Protein AF-A0A8S9DW68-F1 (afdb_monomer_lite)

Sequence (126 aa):
MKRKIRNVYLKKLSIKFCAIAAAGALFATEASAQCSRETLTALTDAYVNAQKTGDAAMVPLADGASYAENDVAMGIADGVLKGALTVDFTRSFHDTTQCATFTEVVAATDPHPYVIHTRMEASADG

Structure (mmCIF, N/CA/C/O backbone):
data_AF-A0A8S9DW68-F1
#
_entry.id   AF-A0A8S9DW68-F1
#
loop_
_atom_site.group_PDB
_atom_site.id
_atom_site.type_symbol
_atom_site.label_atom_id
_atom_site.label_alt_id
_atom_site.label_comp_id
_atom_site.label_asym_id
_atom_site.label_entity_id
_atom_site.label_seq_id
_atom_site.pdbx_PDB_ins_code
_atom_site.Cartn_x
_atom_site.Cartn_y
_atom_site.Cartn_z
_atom_site.occupancy
_atom_site.B_iso_or_equiv
_atom_site.auth_seq_id
_atom_site.auth_comp_id
_atom_site.auth_asym_id
_atom_site.auth_atom_id
_atom_site.pdbx_PDB_model_num
ATOM 1 N N . MET A 1 1 ? -69.141 -38.141 51.398 1.00 44.19 1 MET A N 1
ATOM 2 C CA . MET A 1 1 ? -67.873 -37.729 50.753 1.00 44.19 1 MET A CA 1
ATOM 3 C C . MET A 1 1 ? -67.830 -36.196 50.674 1.00 44.19 1 MET A C 1
ATOM 5 O O . MET A 1 1 ? -68.427 -35.626 49.775 1.00 44.19 1 MET A O 1
ATOM 9 N N . LYS A 1 2 ? -67.242 -35.505 51.667 1.00 38.75 2 LYS A N 1
ATOM 10 C CA . LYS A 1 2 ? -67.188 -34.026 51.729 1.00 38.75 2 LYS A CA 1
ATOM 11 C C . LYS A 1 2 ? -65.849 -33.537 51.158 1.00 38.75 2 LYS A C 1
ATOM 13 O O . LYS A 1 2 ? -64.808 -33.833 51.738 1.00 38.75 2 LYS A O 1
ATOM 18 N N . ARG A 1 3 ? -65.853 -32.810 50.032 1.00 42.94 3 ARG A N 1
ATOM 19 C CA . ARG A 1 3 ? -64.647 -32.160 49.482 1.00 42.94 3 ARG A CA 1
ATOM 20 C C . ARG A 1 3 ? -64.488 -30.766 50.097 1.00 42.94 3 ARG A C 1
ATOM 22 O O . ARG A 1 3 ? -65.362 -29.918 49.975 1.00 42.94 3 ARG A O 1
ATOM 29 N N . LYS A 1 4 ? -63.372 -30.579 50.803 1.00 44.34 4 LYS A N 1
ATOM 30 C CA . LYS A 1 4 ? -62.977 -29.377 51.547 1.00 44.34 4 LYS A CA 1
ATOM 31 C C . LYS A 1 4 ? -62.399 -28.347 50.567 1.00 44.34 4 LYS A C 1
ATOM 33 O O . LYS A 1 4 ? -61.362 -28.600 49.958 1.00 44.34 4 LYS A O 1
ATOM 38 N N . ILE A 1 5 ? -63.076 -27.212 50.405 1.00 56.25 5 ILE A N 1
ATOM 39 C CA . ILE A 1 5 ? -62.597 -26.068 49.617 1.00 56.25 5 ILE A CA 1
ATOM 40 C C . ILE A 1 5 ? -61.432 -25.437 50.392 1.00 56.25 5 ILE A C 1
ATOM 42 O O . ILE A 1 5 ? -61.587 -25.064 51.555 1.00 56.25 5 ILE A O 1
ATOM 46 N N . ARG A 1 6 ? -60.240 -25.387 49.786 1.00 48.47 6 ARG A N 1
ATOM 47 C CA . ARG A 1 6 ? -59.051 -24.765 50.385 1.00 48.47 6 ARG A CA 1
ATOM 48 C C . ARG A 1 6 ? -59.027 -23.284 50.023 1.00 48.47 6 ARG A C 1
ATOM 50 O O . ARG A 1 6 ? -58.867 -22.930 48.863 1.00 48.47 6 ARG A O 1
ATOM 57 N N . ASN A 1 7 ? -59.191 -22.455 51.046 1.00 45.19 7 ASN A N 1
ATOM 58 C CA . ASN A 1 7 ? -59.053 -21.007 51.003 1.00 45.19 7 ASN A CA 1
ATOM 59 C C . ASN A 1 7 ? -57.553 -20.667 50.929 1.00 45.19 7 ASN A C 1
ATOM 61 O O . ASN A 1 7 ? -56.816 -20.982 51.866 1.00 45.19 7 ASN A O 1
ATOM 65 N N . VAL A 1 8 ? -57.082 -20.089 49.822 1.00 53.38 8 VAL A N 1
ATOM 66 C CA . VAL A 1 8 ? -55.692 -19.622 49.701 1.00 53.38 8 VAL A CA 1
ATOM 67 C C . VAL A 1 8 ? -55.674 -18.127 49.992 1.00 53.38 8 VAL A C 1
ATOM 69 O O . VAL A 1 8 ? -56.196 -17.310 49.243 1.00 53.38 8 VAL A O 1
ATOM 72 N N . TYR A 1 9 ? -55.103 -17.807 51.147 1.00 54.22 9 TYR A N 1
ATOM 73 C CA . TYR A 1 9 ? -54.936 -16.472 51.702 1.00 54.22 9 TYR A CA 1
ATOM 74 C C . TYR A 1 9 ? -54.072 -15.598 50.774 1.00 54.22 9 TYR A C 1
ATOM 76 O O . TYR A 1 9 ? -52.934 -15.966 50.470 1.00 54.22 9 TYR A O 1
ATOM 84 N N . LEU A 1 10 ? -54.574 -14.425 50.366 1.00 49.88 10 LEU A N 1
ATOM 85 C CA . LEU A 1 10 ? -53.758 -13.385 49.731 1.00 49.88 10 LEU A CA 1
ATOM 86 C C . LEU A 1 10 ? -52.698 -12.905 50.735 1.00 49.88 10 LEU A C 1
ATOM 88 O O . LEU A 1 10 ? -53.001 -12.188 51.691 1.00 49.88 10 LEU A O 1
ATOM 92 N N . LYS A 1 11 ? -51.436 -13.279 50.515 1.00 45.38 11 LYS A N 1
ATOM 93 C CA . LYS A 1 11 ? -50.301 -12.639 51.187 1.00 45.38 11 LYS A CA 1
ATOM 94 C C . LYS A 1 11 ? -50.105 -11.251 50.577 1.00 45.38 11 LYS A C 1
ATOM 96 O O . LYS A 1 11 ? -49.731 -11.134 49.415 1.00 45.38 11 LYS A O 1
ATOM 101 N N . LYS A 1 12 ? -50.346 -10.202 51.369 1.00 49.69 12 LYS A N 1
ATOM 102 C CA . LYS A 1 12 ? -49.930 -8.830 51.046 1.00 49.69 12 LYS A CA 1
ATOM 103 C C . LYS A 1 12 ? -48.404 -8.807 50.925 1.00 49.69 12 LYS A C 1
ATOM 105 O O . LYS A 1 12 ? -47.706 -8.980 51.921 1.00 49.69 12 LYS A O 1
ATOM 110 N N . LEU A 1 13 ? -47.899 -8.635 49.707 1.00 48.34 13 LEU A N 1
ATOM 111 C CA . LEU A 1 13 ? -46.475 -8.489 49.435 1.00 48.34 13 LEU A CA 1
ATOM 112 C C . LEU A 1 13 ? -46.129 -6.996 49.500 1.00 48.34 13 LEU A C 1
ATOM 114 O O . LEU A 1 13 ? -46.444 -6.241 48.584 1.00 48.34 13 LEU A O 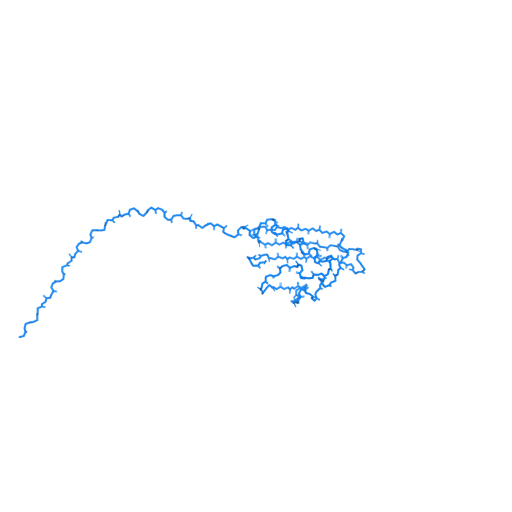1
ATOM 118 N N . SER A 1 14 ? -45.527 -6.552 50.604 1.00 48.22 14 SER A N 1
ATOM 119 C CA . SER A 1 14 ? -44.970 -5.199 50.697 1.00 48.22 14 SER A CA 1
ATOM 120 C C . SER A 1 14 ? -43.704 -5.120 49.847 1.00 48.22 14 SER A C 1
ATOM 122 O O . SER A 1 14 ? -42.652 -5.619 50.245 1.00 48.22 14 SER A O 1
ATOM 124 N N . ILE A 1 15 ? -43.809 -4.494 48.675 1.00 52.44 15 ILE A N 1
ATOM 125 C CA . ILE A 1 15 ? -42.671 -4.180 47.809 1.00 52.44 15 ILE A CA 1
ATOM 126 C C . ILE A 1 15 ? -41.924 -3.001 48.440 1.00 52.44 15 ILE A C 1
ATOM 128 O O . ILE A 1 15 ? -42.385 -1.862 48.400 1.00 52.44 15 ILE A O 1
ATOM 132 N N . LYS A 1 16 ? -40.772 -3.277 49.057 1.00 52.31 16 LYS A N 1
ATOM 133 C CA . LYS A 1 16 ? -39.805 -2.234 49.404 1.00 52.31 16 LYS A CA 1
ATOM 134 C C . LYS A 1 16 ? -39.096 -1.810 48.120 1.00 52.31 16 LYS A C 1
ATOM 136 O O . LYS A 1 16 ? -38.372 -2.607 47.532 1.00 52.31 16 LYS A O 1
ATOM 141 N N . PHE A 1 17 ? -39.300 -0.562 47.706 1.00 48.00 17 PHE A N 1
ATOM 142 C CA . PHE A 1 17 ? -38.452 0.098 46.717 1.00 48.00 17 PHE A CA 1
ATOM 143 C C . PHE A 1 17 ? -37.037 0.221 47.305 1.00 48.00 17 PHE A C 1
ATOM 145 O O . PHE A 1 17 ? -36.740 1.152 48.050 1.00 48.00 17 PHE A O 1
ATOM 152 N N . CYS A 1 18 ? -36.173 -0.754 47.015 1.00 42.06 18 CYS A N 1
ATOM 153 C CA . CYS A 1 18 ? -34.734 -0.527 47.062 1.00 42.06 18 CYS A CA 1
ATOM 154 C C . CYS A 1 18 ? -34.399 0.394 45.893 1.00 42.06 18 CYS A C 1
ATOM 156 O O . CYS A 1 18 ? -34.759 0.104 44.753 1.00 42.06 18 CYS A O 1
ATOM 158 N N . ALA A 1 19 ? -33.747 1.514 46.192 1.00 56.84 19 ALA A N 1
ATOM 159 C CA . ALA A 1 19 ? -33.224 2.429 45.195 1.00 56.84 19 ALA A CA 1
ATOM 160 C C . ALA A 1 19 ? -32.335 1.651 44.213 1.00 56.84 19 ALA A C 1
ATOM 162 O O . ALA A 1 19 ? -31.253 1.192 44.577 1.00 56.84 19 ALA A O 1
ATOM 163 N N . ILE A 1 20 ? -32.804 1.482 42.975 1.00 57.50 20 ILE A N 1
ATOM 164 C CA . ILE A 1 20 ? -31.963 1.036 41.868 1.00 57.50 20 ILE A CA 1
ATOM 165 C C . ILE A 1 20 ? -31.100 2.246 41.523 1.00 57.50 20 ILE A C 1
ATOM 167 O O . ILE A 1 20 ? -31.520 3.149 40.802 1.00 57.50 20 ILE A O 1
ATOM 171 N N . ALA A 1 21 ? -29.928 2.310 42.152 1.00 55.41 21 ALA A N 1
ATOM 172 C CA . ALA A 1 21 ? -28.886 3.247 41.786 1.00 55.41 21 ALA A CA 1
ATOM 173 C C . ALA A 1 21 ? -28.509 3.018 40.314 1.00 55.41 21 ALA A C 1
ATOM 175 O O . ALA A 1 21 ? -28.371 1.881 39.868 1.00 55.41 21 ALA A O 1
ATOM 176 N N . ALA A 1 22 ? -28.405 4.126 39.585 1.00 57.47 22 ALA A N 1
ATOM 177 C CA . ALA A 1 22 ? -28.063 4.263 38.175 1.00 57.47 22 ALA A CA 1
ATOM 178 C C . ALA A 1 22 ? -27.167 3.146 37.598 1.00 57.47 22 ALA A C 1
ATOM 180 O O . ALA A 1 22 ? -25.949 3.174 37.746 1.00 57.47 22 ALA A O 1
ATOM 181 N N . ALA A 1 23 ? -27.761 2.225 36.836 1.00 57.53 23 ALA A N 1
ATOM 182 C CA . ALA A 1 23 ? -27.050 1.441 35.827 1.00 57.53 23 ALA A CA 1
ATOM 183 C C . ALA A 1 23 ? -27.060 2.237 34.510 1.00 57.53 23 ALA A C 1
ATOM 185 O O . ALA A 1 23 ? -27.751 1.895 33.554 1.00 57.53 23 ALA A O 1
ATOM 186 N N . GLY A 1 24 ? -26.391 3.389 34.516 1.00 57.94 24 GLY A N 1
ATOM 187 C CA . GLY A 1 24 ? -26.307 4.294 33.376 1.00 57.94 24 GLY A CA 1
ATOM 188 C C . GLY A 1 24 ? -24.925 4.238 32.737 1.00 57.94 24 GLY A C 1
ATOM 189 O O . GLY A 1 24 ? -23.984 4.780 33.298 1.00 57.94 24 GLY A O 1
ATOM 190 N N . ALA A 1 25 ? -24.858 3.613 31.561 1.00 61.69 25 ALA A N 1
ATOM 191 C CA . ALA A 1 25 ? -23.837 3.773 30.522 1.00 61.69 25 ALA A CA 1
ATOM 192 C C . ALA A 1 25 ? -22.366 3.487 30.898 1.00 61.69 25 ALA A C 1
ATOM 194 O O . ALA A 1 25 ? -21.556 4.393 31.062 1.00 61.69 25 ALA A O 1
ATOM 195 N N . LEU A 1 26 ? -21.989 2.205 30.865 1.00 56.75 26 LEU A N 1
ATOM 196 C CA . LEU A 1 26 ? -20.624 1.785 30.529 1.00 56.75 26 LEU A CA 1
ATOM 197 C C . LEU A 1 26 ? -20.657 1.054 29.181 1.00 56.75 26 LEU A C 1
ATOM 199 O O . LEU A 1 26 ? -20.492 -0.157 29.116 1.00 56.75 26 LEU A O 1
ATOM 203 N N . PHE A 1 27 ? -20.907 1.789 28.099 1.00 57.62 27 PHE A N 1
ATOM 204 C CA . PHE A 1 27 ? -20.448 1.358 26.779 1.00 57.62 27 PHE A CA 1
ATOM 205 C C . PHE A 1 27 ? -19.114 2.062 26.550 1.00 57.62 27 PHE A C 1
ATOM 207 O O . PHE A 1 27 ? -19.063 3.150 25.980 1.00 57.62 27 PHE A O 1
ATOM 214 N N . ALA A 1 28 ? -18.042 1.495 27.107 1.00 58.97 28 ALA A N 1
ATOM 215 C CA . ALA A 1 28 ? -16.699 1.919 26.748 1.00 58.97 28 ALA A CA 1
ATOM 216 C C . ALA A 1 28 ? -16.482 1.567 25.270 1.00 58.97 28 ALA A C 1
ATOM 218 O O . ALA A 1 28 ? -16.751 0.453 24.829 1.00 58.97 28 ALA A O 1
ATOM 219 N N . THR A 1 29 ? -16.073 2.560 24.492 1.00 55.81 29 THR A N 1
ATOM 220 C CA . THR A 1 29 ? -15.819 2.472 23.057 1.00 55.81 29 THR A CA 1
ATOM 221 C C . THR A 1 29 ? -14.558 1.642 22.803 1.00 55.81 29 THR A C 1
ATOM 223 O O . THR A 1 29 ? -13.466 2.197 22.748 1.00 55.81 29 THR A O 1
ATOM 226 N N . GLU A 1 30 ? -14.681 0.323 22.658 1.00 54.09 30 GLU A N 1
ATOM 227 C CA . GLU A 1 30 ? -13.548 -0.553 22.297 1.00 54.09 30 GLU A CA 1
ATOM 228 C C . GLU A 1 30 ? -13.192 -0.494 20.799 1.00 54.09 30 GLU A C 1
ATOM 230 O O . GLU A 1 30 ? -12.154 -0.997 20.390 1.00 54.09 30 GLU A O 1
ATOM 235 N N . ALA A 1 31 ? -13.992 0.189 19.975 1.00 55.12 31 ALA A N 1
ATOM 236 C CA . ALA A 1 31 ? -13.744 0.320 18.536 1.00 55.12 31 ALA A CA 1
ATOM 237 C C . ALA A 1 31 ? -12.593 1.284 18.162 1.00 55.12 31 ALA A C 1
ATOM 239 O O . ALA A 1 31 ? -12.277 1.421 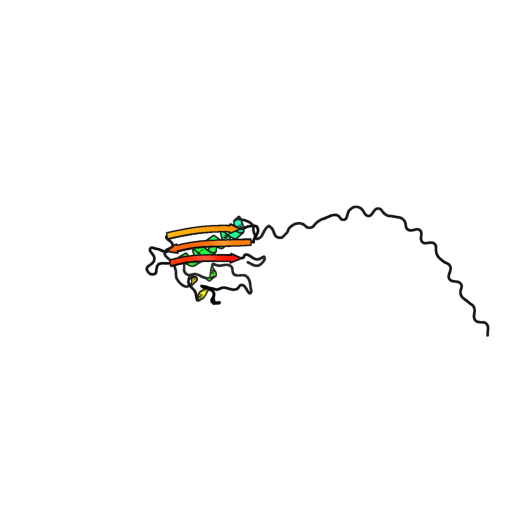16.985 1.00 55.12 31 ALA A O 1
ATOM 240 N N . SER A 1 32 ? -11.984 1.998 19.119 1.00 57.97 32 SER A N 1
ATOM 241 C CA . SER A 1 32 ? -11.060 3.106 18.814 1.00 57.97 32 SER A CA 1
ATOM 242 C C . SER A 1 32 ? -9.572 2.742 18.789 1.00 57.97 32 SER A C 1
ATOM 244 O O . SER A 1 32 ? -8.793 3.496 18.208 1.00 57.97 32 SER A O 1
ATOM 246 N N . ALA A 1 33 ? -9.149 1.628 19.396 1.00 61.34 33 ALA A N 1
ATOM 247 C CA . ALA A 1 33 ? -7.723 1.300 19.494 1.00 61.34 33 ALA A CA 1
ATOM 248 C C . ALA A 1 33 ? -7.141 0.786 18.163 1.00 61.34 33 ALA A C 1
ATOM 250 O O . ALA A 1 33 ? -6.021 1.141 17.800 1.00 61.34 33 ALA A O 1
ATOM 251 N N . GLN A 1 34 ? -7.911 -0.000 17.408 1.00 66.81 34 GLN A N 1
ATOM 252 C CA . GLN A 1 34 ? -7.474 -0.602 16.145 1.00 66.81 34 GLN A CA 1
ATOM 253 C C . GLN A 1 34 ? -7.438 0.393 14.984 1.00 66.81 34 GLN A C 1
ATOM 255 O O . GLN A 1 34 ? -6.585 0.289 14.113 1.00 66.81 34 GLN A O 1
ATOM 260 N N . CYS A 1 35 ? -8.286 1.417 15.009 1.00 84.38 35 CYS A N 1
ATOM 261 C CA . CYS A 1 35 ? -8.313 2.458 13.981 1.00 84.38 35 CYS A CA 1
ATOM 262 C C . CYS A 1 35 ? -7.499 3.691 14.388 1.00 84.38 35 CYS A C 1
ATOM 264 O O . CYS A 1 35 ? -7.731 4.783 13.862 1.00 84.38 35 CYS A O 1
ATOM 266 N N . SER A 1 36 ? -6.581 3.551 15.352 1.00 91.69 36 SER A N 1
ATOM 267 C CA . SER A 1 36 ? -5.676 4.640 15.702 1.00 91.69 36 SER A CA 1
ATOM 268 C C . SER A 1 36 ? -4.863 5.045 14.473 1.00 91.69 36 SER A C 1
ATOM 270 O O . SER A 1 36 ? -4.598 4.246 13.566 1.00 91.69 36 SER A O 1
ATOM 272 N N . ARG A 1 37 ? -4.456 6.314 14.425 1.00 93.75 37 ARG A N 1
ATOM 273 C CA . ARG A 1 37 ? -3.625 6.802 13.322 1.00 93.75 37 ARG A CA 1
ATOM 274 C C . ARG A 1 37 ? -2.328 6.003 13.239 1.00 93.75 37 ARG A C 1
ATOM 276 O O . ARG A 1 37 ? -1.852 5.747 12.139 1.00 93.75 37 ARG A O 1
ATOM 283 N N . GLU A 1 38 ? -1.781 5.614 14.383 1.00 93.94 38 GLU A N 1
ATOM 284 C CA . GLU A 1 38 ? -0.559 4.832 14.515 1.00 93.94 38 GLU A CA 1
ATOM 285 C C . GLU A 1 38 ? -0.711 3.449 13.871 1.00 93.94 38 GLU A C 1
ATOM 287 O O . GLU A 1 38 ? 0.130 3.070 13.058 1.00 93.94 38 GLU A O 1
ATOM 292 N N . THR A 1 39 ? -1.806 2.734 14.154 1.00 91.88 39 THR A N 1
ATOM 293 C CA . THR A 1 39 ? -2.092 1.423 13.550 1.00 91.88 39 THR A CA 1
ATOM 294 C C . THR A 1 39 ? -2.261 1.535 12.036 1.00 91.88 39 THR A C 1
ATOM 296 O O . THR A 1 39 ? -1.615 0.810 11.281 1.00 91.88 39 THR A O 1
ATOM 299 N N . LEU A 1 40 ? -3.060 2.501 11.571 1.00 95.12 40 LEU A N 1
ATOM 300 C CA . LEU A 1 40 ? -3.261 2.735 10.139 1.00 95.12 40 LEU A CA 1
ATOM 301 C C . LEU A 1 40 ? -1.963 3.163 9.431 1.00 95.12 40 LEU A C 1
ATOM 303 O O . LEU A 1 40 ? -1.741 2.803 8.277 1.00 95.12 40 LEU A O 1
ATOM 307 N N . THR A 1 41 ? -1.088 3.906 10.116 1.00 96.62 41 THR A N 1
ATOM 308 C CA . THR A 1 41 ? 0.239 4.272 9.593 1.00 96.62 41 THR A CA 1
ATOM 309 C C . THR A 1 41 ? 1.103 3.031 9.417 1.00 96.62 41 THR A C 1
ATOM 311 O O . THR A 1 41 ? 1.622 2.816 8.322 1.00 96.62 41 THR A O 1
ATOM 314 N N . ALA A 1 42 ? 1.174 2.171 10.438 1.00 95.62 42 ALA A N 1
ATOM 315 C CA . ALA A 1 42 ? 1.929 0.923 10.374 1.00 95.62 42 ALA A CA 1
ATOM 316 C C . ALA A 1 42 ? 1.435 0.005 9.243 1.00 95.62 42 ALA A C 1
ATOM 318 O O . ALA A 1 42 ? 2.251 -0.570 8.524 1.00 95.62 42 ALA A O 1
ATOM 319 N N . LEU A 1 43 ? 0.116 -0.074 9.029 1.00 95.56 43 LEU A N 1
ATOM 320 C CA . LEU A 1 43 ? -0.474 -0.825 7.919 1.00 95.56 43 LEU A CA 1
ATOM 321 C C . LEU A 1 43 ? -0.019 -0.277 6.556 1.00 95.56 43 LEU A C 1
ATOM 323 O O . LEU A 1 43 ? 0.404 -1.039 5.685 1.00 95.56 43 LEU A O 1
ATOM 327 N N . THR A 1 44 ? -0.046 1.048 6.366 1.00 97.75 44 THR A N 1
ATOM 328 C CA . THR A 1 44 ? 0.433 1.651 5.110 1.00 97.75 44 THR A CA 1
ATOM 329 C C . THR A 1 44 ? 1.935 1.504 4.908 1.00 97.75 44 THR A C 1
ATOM 331 O O . THR A 1 44 ? 2.368 1.300 3.776 1.00 97.75 44 THR A O 1
ATOM 334 N N . ASP A 1 45 ? 2.730 1.550 5.977 1.00 98.12 45 ASP A N 1
ATOM 335 C CA . ASP A 1 45 ? 4.176 1.337 5.901 1.00 98.12 45 ASP A CA 1
ATOM 336 C C . ASP A 1 45 ? 4.497 -0.109 5.512 1.00 98.12 45 ASP A C 1
ATOM 338 O O . ASP A 1 45 ? 5.363 -0.346 4.668 1.00 98.12 45 ASP A O 1
ATOM 342 N N . ALA A 1 46 ? 3.765 -1.077 6.072 1.00 97.69 46 ALA A N 1
ATOM 343 C CA . ALA A 1 46 ? 3.870 -2.484 5.705 1.00 97.69 46 ALA A CA 1
ATOM 344 C C . ALA A 1 46 ? 3.547 -2.704 4.218 1.00 97.69 46 ALA A C 1
ATOM 346 O O . ALA A 1 46 ? 4.330 -3.333 3.510 1.00 97.69 46 ALA A O 1
ATOM 347 N N . TYR A 1 47 ? 2.461 -2.104 3.718 1.00 98.06 47 TYR A N 1
ATOM 348 C CA . TYR A 1 47 ? 2.100 -2.151 2.299 1.00 98.06 47 TYR A CA 1
ATOM 349 C C . TYR A 1 47 ? 3.157 -1.515 1.382 1.00 98.06 47 TYR A C 1
ATOM 351 O O . TYR A 1 47 ? 3.552 -2.108 0.378 1.00 98.06 47 TYR A O 1
ATOM 359 N N . VAL A 1 48 ? 3.665 -0.329 1.728 1.00 98.62 48 VAL A N 1
ATOM 360 C CA . VAL A 1 48 ? 4.715 0.336 0.939 1.00 98.62 48 VAL A CA 1
ATOM 361 C C . VAL A 1 48 ? 6.008 -0.482 0.938 1.00 98.62 48 VAL A C 1
ATOM 363 O O . VAL A 1 48 ? 6.681 -0.562 -0.090 1.00 98.62 48 VAL A O 1
ATOM 366 N N . ASN A 1 49 ? 6.367 -1.104 2.062 1.00 98.50 49 ASN A N 1
ATOM 367 C CA . ASN A 1 49 ? 7.527 -1.987 2.123 1.00 98.50 49 ASN A CA 1
ATOM 368 C C . ASN A 1 49 ? 7.318 -3.249 1.284 1.00 98.50 49 ASN A C 1
ATOM 370 O O . ASN A 1 49 ? 8.226 -3.599 0.537 1.00 98.50 49 ASN A O 1
ATOM 374 N N . ALA A 1 50 ? 6.127 -3.851 1.323 1.00 98.31 50 ALA A N 1
ATOM 375 C CA . ALA A 1 50 ? 5.761 -4.980 0.472 1.00 98.31 50 ALA A CA 1
ATOM 376 C C . ALA A 1 50 ? 5.937 -4.647 -1.021 1.00 98.31 50 ALA A C 1
ATOM 378 O O . ALA A 1 50 ? 6.549 -5.418 -1.752 1.00 98.31 50 ALA A O 1
ATOM 379 N N . GLN A 1 51 ? 5.499 -3.459 -1.462 1.00 98.44 51 GLN A N 1
ATOM 380 C CA . GLN A 1 51 ? 5.721 -2.992 -2.838 1.00 98.44 51 GLN A CA 1
ATOM 381 C C . GLN A 1 51 ? 7.207 -2.823 -3.174 1.00 98.44 51 GLN A C 1
ATOM 383 O O . GLN A 1 51 ? 7.649 -3.186 -4.259 1.00 98.44 51 GLN A O 1
ATOM 388 N N . LYS A 1 52 ? 8.011 -2.287 -2.250 1.00 98.50 52 LYS A N 1
ATOM 389 C CA . LYS A 1 52 ? 9.457 -2.100 -2.469 1.00 98.50 52 LYS A CA 1
ATOM 390 C C . LYS A 1 52 ? 10.223 -3.417 -2.553 1.00 98.50 52 LYS A C 1
ATOM 392 O O . LYS A 1 52 ? 11.252 -3.473 -3.216 1.00 98.50 52 LYS A O 1
ATOM 397 N N . THR A 1 53 ? 9.777 -4.449 -1.842 1.00 98.31 53 THR A N 1
ATOM 398 C CA . THR A 1 53 ? 10.486 -5.733 -1.741 1.00 98.31 53 THR A CA 1
ATOM 399 C C . THR A 1 53 ? 9.908 -6.814 -2.646 1.00 98.31 53 THR A C 1
ATOM 401 O O . THR A 1 53 ? 10.598 -7.797 -2.910 1.00 98.31 53 THR A O 1
ATOM 404 N N . GLY A 1 54 ? 8.677 -6.643 -3.131 1.00 97.88 54 GLY A N 1
ATOM 405 C CA . GLY A 1 54 ? 7.924 -7.705 -3.794 1.00 97.88 54 GLY A CA 1
ATOM 406 C C . GLY A 1 54 ? 7.510 -8.823 -2.831 1.00 97.88 54 GLY A C 1
ATOM 407 O O . GLY A 1 54 ? 7.329 -9.962 -3.257 1.00 97.88 54 GLY A O 1
ATOM 408 N N . ASP A 1 55 ? 7.434 -8.531 -1.528 1.00 97.62 55 ASP A N 1
ATOM 409 C CA . ASP A 1 55 ? 7.060 -9.499 -0.498 1.00 97.62 55 ASP A CA 1
ATOM 410 C C . ASP A 1 55 ? 5.647 -9.222 0.019 1.00 97.62 55 ASP A C 1
ATOM 412 O O . ASP A 1 55 ? 5.430 -8.506 1.001 1.00 97.62 55 ASP A O 1
ATOM 416 N N . ALA A 1 56 ? 4.668 -9.827 -0.653 1.00 96.25 56 ALA A N 1
ATOM 417 C CA . ALA A 1 56 ? 3.259 -9.726 -0.295 1.00 96.25 56 ALA A CA 1
ATOM 418 C C . ALA A 1 56 ? 2.949 -10.200 1.141 1.00 96.25 56 ALA A C 1
ATOM 420 O O . ALA A 1 56 ? 1.954 -9.758 1.714 1.00 96.25 56 ALA A O 1
ATOM 421 N N . ALA A 1 57 ? 3.789 -11.052 1.749 1.00 95.25 57 ALA A N 1
ATOM 422 C CA . ALA A 1 57 ? 3.578 -11.540 3.115 1.00 95.25 57 ALA A CA 1
ATOM 423 C C . ALA A 1 57 ? 3.791 -10.454 4.184 1.00 95.25 57 ALA A C 1
ATOM 425 O O . ALA A 1 57 ? 3.402 -10.643 5.335 1.00 95.25 57 ALA A O 1
ATOM 426 N N . MET A 1 58 ? 4.384 -9.311 3.818 1.00 95.69 58 MET A N 1
ATOM 427 C CA . MET A 1 58 ? 4.519 -8.164 4.716 1.00 95.69 58 MET A CA 1
ATOM 428 C C . MET A 1 58 ? 3.182 -7.463 4.989 1.00 95.69 58 MET A C 1
ATOM 430 O O . MET A 1 58 ? 3.077 -6.757 5.988 1.00 95.69 58 MET A O 1
ATOM 434 N N . VAL A 1 59 ? 2.168 -7.635 4.132 1.00 94.88 59 VAL A N 1
ATOM 435 C CA . VAL A 1 59 ? 0.837 -7.050 4.343 1.00 94.88 59 VAL A CA 1
ATOM 436 C C . VAL A 1 59 ? 0.047 -7.937 5.316 1.00 94.88 59 VAL A C 1
ATOM 438 O O . VAL A 1 59 ? -0.226 -9.092 4.984 1.00 94.88 59 VAL A O 1
ATOM 441 N N . PRO A 1 60 ? -0.342 -7.437 6.505 1.00 91.25 60 PRO A N 1
ATOM 442 C CA . PRO A 1 60 ? -1.021 -8.240 7.519 1.00 91.25 60 PRO A CA 1
ATOM 443 C C . PRO A 1 60 ? -2.502 -8.425 7.160 1.00 91.25 60 PRO A C 1
ATOM 445 O O . PRO A 1 60 ? -3.363 -7.682 7.619 1.00 91.25 60 PRO A O 1
ATOM 448 N N . LEU A 1 61 ? -2.803 -9.403 6.306 1.00 91.19 61 LEU A N 1
ATOM 449 C CA . LEU A 1 61 ? -4.183 -9.762 5.984 1.00 91.19 61 LEU A CA 1
ATOM 450 C C . LEU A 1 61 ? -4.805 -10.590 7.114 1.00 91.19 61 LEU A C 1
ATOM 452 O O . LEU A 1 61 ? -4.269 -11.637 7.479 1.00 91.19 61 LEU A O 1
ATOM 456 N N . ALA A 1 62 ? -5.957 -10.143 7.613 1.00 90.56 62 ALA A N 1
ATOM 457 C CA . ALA A 1 62 ? -6.798 -10.933 8.504 1.00 90.56 62 ALA A CA 1
ATOM 458 C C . ALA A 1 62 ? -7.307 -12.214 7.816 1.00 90.56 62 ALA A C 1
ATOM 460 O O . ALA A 1 62 ? -7.437 -12.285 6.586 1.00 90.56 62 ALA A O 1
ATOM 461 N N . ASP A 1 63 ? -7.663 -13.220 8.616 1.00 89.19 63 ASP A N 1
ATOM 462 C CA . ASP A 1 63 ? -8.292 -14.438 8.107 1.00 89.19 63 ASP A CA 1
ATOM 463 C C . ASP A 1 63 ? -9.589 -14.101 7.350 1.00 89.19 63 ASP A C 1
ATOM 465 O O . ASP A 1 63 ? -10.511 -13.481 7.879 1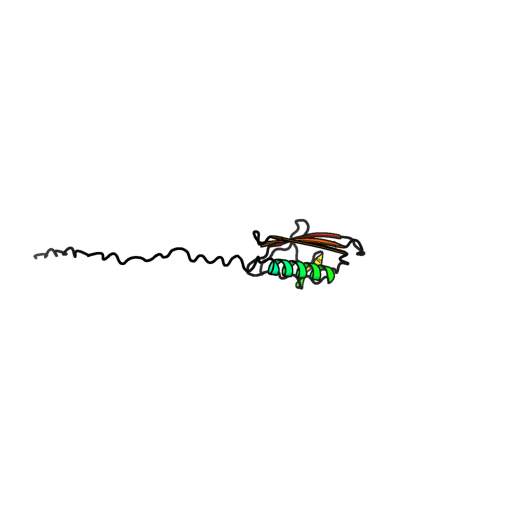.00 89.19 63 ASP A O 1
ATOM 469 N N . GLY A 1 64 ? -9.673 -14.527 6.087 1.00 88.94 64 GLY A N 1
ATOM 470 C CA . GLY A 1 64 ? -10.828 -14.260 5.224 1.00 88.94 64 GLY A CA 1
ATOM 471 C C . GLY A 1 64 ? -10.846 -12.877 4.562 1.00 88.94 64 GLY A C 1
ATOM 472 O O . GLY A 1 64 ? -11.824 -12.563 3.881 1.00 88.94 64 GLY A O 1
ATOM 473 N N . ALA A 1 65 ? -9.789 -12.070 4.707 1.00 92.38 65 ALA A N 1
ATOM 474 C CA . ALA A 1 65 ? -9.652 -10.815 3.976 1.00 92.38 65 ALA A CA 1
ATOM 475 C C . ALA A 1 65 ? -9.669 -11.045 2.453 1.00 92.38 65 ALA A C 1
ATOM 477 O O . ALA A 1 65 ? -9.095 -12.007 1.935 1.00 92.38 65 ALA A O 1
ATOM 478 N N . SER A 1 66 ? -10.321 -10.141 1.719 1.00 94.00 66 SER A N 1
ATOM 479 C CA . SER A 1 66 ? -10.339 -10.163 0.256 1.00 94.00 66 SER A CA 1
ATOM 480 C C . SER A 1 66 ? -9.247 -9.272 -0.318 1.00 94.00 66 SER A C 1
ATOM 482 O O . SER A 1 66 ? -9.075 -8.138 0.127 1.00 94.00 66 SER A O 1
ATOM 484 N N . TYR A 1 67 ? -8.598 -9.744 -1.376 1.00 96.38 67 TYR A N 1
ATOM 485 C CA . TYR A 1 67 ? -7.714 -8.938 -2.204 1.00 96.38 67 TYR A CA 1
ATOM 486 C C . TYR A 1 67 ? -8.253 -8.866 -3.632 1.00 96.38 67 TYR A C 1
ATOM 488 O O . TYR A 1 67 ? -8.750 -9.854 -4.181 1.00 96.38 67 TYR A O 1
ATOM 496 N N . ALA A 1 68 ? -8.180 -7.679 -4.222 1.00 97.38 68 ALA A N 1
ATOM 497 C CA . ALA A 1 68 ? -8.580 -7.443 -5.595 1.00 97.38 68 ALA A CA 1
ATOM 498 C C . ALA A 1 68 ? -7.741 -6.325 -6.207 1.00 97.38 68 ALA A C 1
ATOM 500 O O . ALA A 1 68 ? -7.377 -5.361 -5.532 1.00 97.38 68 ALA A O 1
ATOM 501 N N . GLU A 1 69 ? -7.508 -6.430 -7.507 1.00 97.06 69 GLU A N 1
ATOM 502 C CA . GLU A 1 69 ? -6.897 -5.383 -8.316 1.00 97.06 69 GLU A CA 1
ATOM 503 C C . GLU A 1 69 ? -7.805 -5.080 -9.498 1.00 97.06 69 GLU A C 1
ATOM 505 O O . GLU A 1 69 ? -8.266 -6.001 -10.170 1.00 97.06 69 GLU A O 1
ATOM 510 N N . ASN A 1 70 ? -8.060 -3.796 -9.770 1.00 96.19 70 ASN A N 1
ATOM 511 C CA . ASN A 1 70 ? -8.885 -3.362 -10.906 1.00 96.19 70 ASN A CA 1
ATOM 512 C C . ASN A 1 70 ? -10.224 -4.128 -11.007 1.00 96.19 70 ASN A C 1
ATOM 514 O O . ASN A 1 70 ? -10.590 -4.613 -12.076 1.00 96.19 70 ASN A O 1
ATOM 518 N N . ASP A 1 71 ? -10.919 -4.271 -9.872 1.00 95.62 71 ASP A N 1
ATOM 519 C CA . ASP A 1 71 ? -12.188 -5.002 -9.712 1.00 95.62 71 ASP A CA 1
ATOM 520 C C . ASP A 1 71 ? -12.130 -6.523 -9.975 1.00 95.62 71 ASP A C 1
ATOM 522 O O . ASP A 1 71 ? -13.166 -7.182 -10.095 1.00 95.62 71 ASP A O 1
ATOM 526 N N . VAL A 1 72 ? -10.933 -7.115 -10.010 1.00 97.56 72 VAL A N 1
ATOM 527 C CA . VAL A 1 72 ? -10.734 -8.562 -10.161 1.00 97.56 72 VAL A CA 1
ATOM 528 C C . VAL A 1 72 ? -10.189 -9.153 -8.865 1.00 97.56 72 VAL A C 1
ATOM 530 O O . VAL A 1 72 ? -9.084 -8.830 -8.434 1.00 97.56 72 VAL A O 1
ATOM 533 N N . ALA A 1 73 ? -10.964 -10.047 -8.245 1.00 97.50 73 ALA A N 1
ATOM 534 C CA . ALA A 1 73 ? -10.534 -10.777 -7.055 1.00 97.50 73 ALA A CA 1
ATOM 535 C C . ALA A 1 73 ? -9.379 -11.735 -7.385 1.00 97.50 73 ALA A C 1
ATOM 537 O O . ALA A 1 73 ? -9.461 -12.505 -8.346 1.00 97.50 73 ALA A O 1
ATOM 538 N N . MET A 1 74 ? -8.322 -11.711 -6.573 1.00 96.88 74 MET A N 1
ATOM 539 C CA . MET A 1 74 ? -7.133 -12.543 -6.767 1.00 96.88 74 MET A CA 1
ATOM 540 C C . MET A 1 74 ? -6.339 -12.730 -5.469 1.00 96.88 74 MET A C 1
ATOM 542 O O . MET A 1 74 ? -6.646 -12.116 -4.450 1.00 96.88 74 MET A O 1
ATOM 546 N N . GLY A 1 75 ? -5.314 -13.585 -5.494 1.00 95.62 75 GLY A N 1
ATOM 547 C CA . GLY A 1 75 ? -4.375 -13.719 -4.383 1.00 95.62 75 GLY A CA 1
ATOM 548 C C . GLY A 1 75 ? -3.426 -12.522 -4.304 1.00 95.62 75 GLY A C 1
ATOM 549 O O . GLY A 1 75 ? -2.920 -12.059 -5.323 1.00 95.62 75 GLY A O 1
ATOM 550 N N . ILE A 1 76 ? -3.130 -12.049 -3.090 1.00 95.38 76 ILE A N 1
ATOM 551 C CA . ILE A 1 76 ? -2.224 -10.905 -2.879 1.00 95.38 76 ILE A CA 1
ATOM 552 C C . ILE A 1 76 ? -0.806 -11.147 -3.429 1.00 95.38 76 ILE A C 1
ATOM 554 O O . ILE A 1 76 ? -0.131 -10.215 -3.853 1.00 95.38 76 ILE A O 1
ATOM 558 N N . ALA A 1 77 ? -0.370 -12.408 -3.480 1.00 95.19 77 ALA A N 1
ATOM 559 C CA . ALA A 1 77 ? 0.925 -12.810 -4.031 1.00 95.19 77 ALA A CA 1
ATOM 560 C C . ALA A 1 77 ? 0.919 -13.022 -5.560 1.00 95.19 77 ALA A C 1
ATOM 562 O O . ALA A 1 77 ? 1.968 -13.305 -6.141 1.00 95.19 77 ALA A O 1
ATOM 563 N N . ASP A 1 78 ? -0.240 -12.908 -6.215 1.00 95.56 78 ASP A N 1
ATOM 564 C CA . ASP A 1 78 ? -0.384 -13.075 -7.667 1.00 95.56 78 ASP A CA 1
ATOM 565 C C . ASP A 1 78 ? -0.407 -11.735 -8.421 1.00 95.56 78 ASP A C 1
ATOM 567 O O . ASP A 1 78 ? -0.279 -11.722 -9.646 1.00 95.56 78 ASP A O 1
ATOM 571 N N . GLY A 1 79 ? -0.575 -10.632 -7.688 1.00 92.81 79 GLY A N 1
ATOM 572 C CA . GLY A 1 79 ? -0.754 -9.280 -8.207 1.00 92.81 79 GLY A CA 1
ATOM 573 C C . GLY A 1 79 ? 0.518 -8.424 -8.255 1.00 92.81 79 GLY A C 1
ATOM 574 O O . GLY A 1 79 ? 1.639 -8.940 -8.303 1.00 92.81 79 GLY A O 1
ATOM 575 N N . VAL A 1 80 ? 0.356 -7.098 -8.213 1.00 94.94 80 VAL A N 1
ATOM 576 C CA . VAL A 1 80 ? 1.447 -6.105 -8.275 1.00 94.94 80 VAL A CA 1
ATOM 577 C C . VAL A 1 80 ? 2.456 -6.256 -7.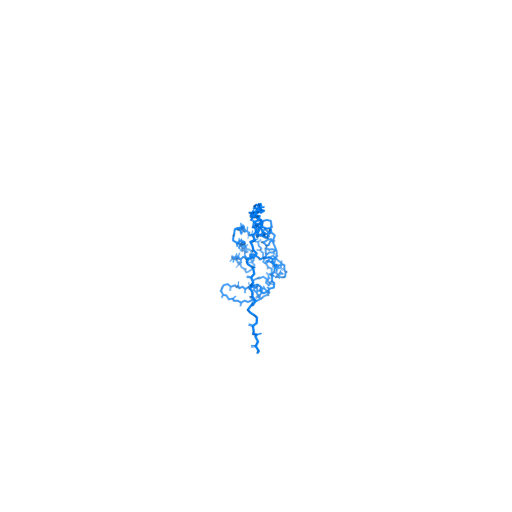136 1.00 94.94 80 VAL A C 1
ATOM 579 O O . VAL A 1 80 ? 3.632 -5.971 -7.329 1.00 94.94 80 VAL A O 1
ATOM 582 N N . LEU A 1 81 ? 2.033 -6.791 -5.986 1.00 96.50 81 LEU A N 1
ATOM 583 C CA . LEU A 1 81 ? 2.896 -7.034 -4.823 1.00 96.50 81 LEU A CA 1
ATOM 584 C C . LEU A 1 81 ? 3.881 -8.200 -5.000 1.00 96.50 81 LEU A C 1
ATOM 586 O O . LEU A 1 81 ? 4.746 -8.395 -4.151 1.00 96.50 81 LEU A O 1
ATOM 590 N N . LYS A 1 82 ? 3.775 -8.983 -6.081 1.00 95.56 82 LYS A N 1
ATOM 591 C CA . LYS A 1 82 ? 4.703 -10.082 -6.399 1.00 95.56 82 LYS A CA 1
ATOM 592 C C . LYS A 1 82 ? 6.084 -9.593 -6.849 1.00 95.56 82 LYS A C 1
ATOM 594 O O . LYS A 1 82 ? 7.056 -10.347 -6.798 1.00 95.56 82 LYS A O 1
ATOM 599 N N . GLY A 1 83 ? 6.161 -8.373 -7.376 1.00 94.19 83 GLY A N 1
ATOM 600 C CA . GLY A 1 83 ? 7.380 -7.787 -7.922 1.00 94.19 83 GLY A CA 1
ATOM 601 C C . GLY A 1 83 ? 7.811 -6.570 -7.118 1.00 94.19 83 GLY A C 1
ATOM 602 O O . GLY A 1 83 ? 6.988 -5.728 -6.784 1.00 94.19 83 GLY A O 1
ATOM 603 N N . ALA A 1 84 ? 9.107 -6.469 -6.831 1.00 97.94 84 ALA A N 1
ATOM 604 C CA . ALA A 1 84 ? 9.670 -5.267 -6.234 1.00 97.94 84 ALA A CA 1
ATOM 605 C C . ALA A 1 84 ? 9.547 -4.085 -7.203 1.00 97.94 84 ALA A C 1
ATOM 607 O O . ALA A 1 84 ? 9.916 -4.210 -8.371 1.00 97.94 84 ALA A O 1
ATOM 608 N N . LEU A 1 85 ? 9.082 -2.945 -6.695 1.00 98.38 85 LEU A N 1
ATOM 609 C CA . LEU A 1 85 ? 8.990 -1.690 -7.431 1.00 98.38 85 LEU A CA 1
ATOM 610 C C . LEU A 1 85 ? 10.040 -0.685 -6.961 1.00 98.38 85 LEU A C 1
ATOM 612 O O . LEU A 1 85 ? 10.275 -0.493 -5.762 1.00 98.38 85 LEU A O 1
ATOM 616 N N . THR A 1 86 ? 10.596 0.051 -7.918 1.00 98.31 86 THR A N 1
ATOM 617 C CA . THR A 1 86 ? 11.367 1.268 -7.654 1.00 98.31 86 THR A CA 1
ATOM 618 C C . THR A 1 86 ? 10.405 2.398 -7.291 1.00 98.31 86 THR A C 1
ATOM 620 O O . THR A 1 86 ? 9.936 3.145 -8.143 1.00 98.31 86 THR A O 1
ATOM 623 N N . VAL A 1 87 ? 10.054 2.487 -6.008 1.00 98.31 87 VAL A N 1
ATOM 624 C CA . VAL A 1 87 ? 9.096 3.482 -5.506 1.00 98.31 87 VAL A CA 1
ATOM 625 C C . VAL A 1 87 ? 9.746 4.866 -5.409 1.00 98.31 87 VAL A C 1
ATOM 627 O O . VAL A 1 87 ? 10.607 5.091 -4.558 1.00 98.31 87 VAL A O 1
ATOM 630 N N . ASP A 1 88 ? 9.278 5.808 -6.227 1.00 98.69 88 ASP A N 1
ATOM 631 C CA . ASP A 1 88 ? 9.759 7.196 -6.265 1.00 98.69 88 ASP A CA 1
ATOM 632 C C . ASP A 1 88 ? 8.990 8.111 -5.313 1.00 98.69 88 ASP A C 1
ATOM 634 O O . ASP A 1 88 ? 9.541 9.055 -4.744 1.00 98.69 88 ASP A O 1
ATOM 638 N N . PHE A 1 89 ? 7.693 7.854 -5.154 1.00 98.69 89 PHE A N 1
ATOM 639 C CA . PHE A 1 89 ? 6.822 8.668 -4.323 1.00 98.69 89 PHE A CA 1
ATOM 640 C C . PHE A 1 89 ? 5.735 7.823 -3.672 1.00 98.69 89 PHE A C 1
ATOM 642 O O . PHE A 1 89 ? 5.204 6.884 -4.266 1.00 98.69 89 PHE A O 1
ATOM 649 N N . THR A 1 90 ? 5.395 8.192 -2.437 1.00 98.62 90 THR A N 1
ATOM 650 C CA . THR A 1 90 ? 4.254 7.626 -1.721 1.00 98.62 90 THR A CA 1
ATOM 651 C C . THR A 1 90 ? 3.489 8.709 -0.986 1.00 98.62 90 THR A C 1
ATOM 653 O O . THR A 1 90 ? 4.076 9.665 -0.471 1.00 98.62 90 THR A O 1
ATOM 656 N N . ARG A 1 91 ? 2.172 8.535 -0.899 1.00 98.69 91 ARG A N 1
ATOM 657 C CA . ARG A 1 91 ? 1.308 9.349 -0.047 1.00 98.69 91 ARG A CA 1
ATOM 658 C C . ARG A 1 91 ? 0.200 8.491 0.531 1.00 98.69 91 ARG A C 1
ATOM 660 O O . ARG A 1 91 ? -0.550 7.880 -0.220 1.00 98.69 91 ARG A O 1
ATOM 667 N N . SER A 1 92 ? 0.059 8.527 1.849 1.00 98.69 92 SER A N 1
ATOM 668 C CA . SER A 1 92 ? -0.986 7.801 2.565 1.00 98.69 92 SER A CA 1
ATOM 669 C C . SER A 1 92 ? -1.953 8.757 3.256 1.00 98.69 92 SER A C 1
ATOM 671 O O . SER A 1 92 ? -1.543 9.767 3.833 1.00 98.69 92 SER A O 1
ATOM 673 N N . PHE A 1 93 ? -3.237 8.422 3.211 1.00 98.38 93 PHE A N 1
ATOM 674 C CA . PHE A 1 93 ? -4.290 9.004 4.032 1.00 98.38 93 PHE A CA 1
ATOM 675 C C . PHE A 1 93 ? -4.802 7.946 5.002 1.00 98.38 93 PHE A C 1
ATOM 677 O O . PHE A 1 93 ? -4.980 6.788 4.625 1.00 98.38 93 PHE A O 1
ATOM 684 N N . HIS A 1 94 ? -5.069 8.363 6.236 1.00 97.50 94 HIS A N 1
ATOM 685 C CA . HIS A 1 94 ? -5.522 7.487 7.315 1.00 97.50 94 HIS A CA 1
ATOM 686 C C . HIS A 1 94 ? -6.826 8.037 7.886 1.00 97.50 94 HIS A C 1
ATOM 688 O O . HIS A 1 94 ? -6.825 9.103 8.513 1.00 97.50 94 HIS A O 1
ATOM 694 N N . ASP A 1 95 ? -7.923 7.326 7.637 1.00 96.31 95 ASP A N 1
ATOM 695 C CA . ASP A 1 95 ? -9.259 7.642 8.131 1.00 96.31 95 ASP A CA 1
ATOM 696 C C . ASP A 1 95 ? -9.559 6.798 9.374 1.00 96.31 95 ASP A C 1
ATOM 698 O O . ASP A 1 95 ? -9.964 5.638 9.298 1.00 96.31 95 ASP A O 1
ATOM 702 N N . THR A 1 96 ? -9.381 7.411 10.542 1.00 93.81 96 THR A N 1
ATOM 703 C CA . TH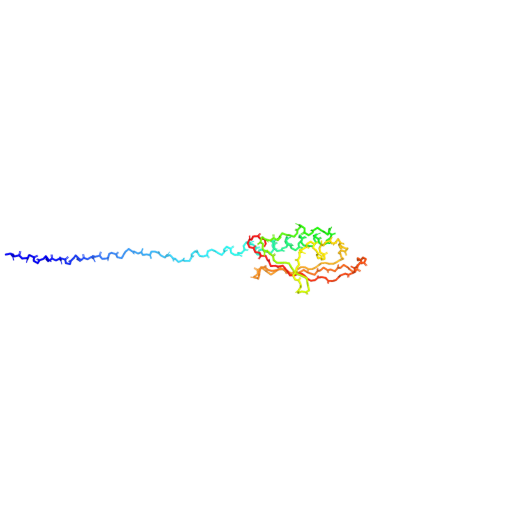R A 1 96 ? -9.638 6.778 11.841 1.00 93.81 96 THR A CA 1
ATOM 704 C C . THR A 1 96 ? -11.132 6.617 12.146 1.00 93.81 96 THR A C 1
ATOM 706 O O . THR A 1 96 ? -11.481 5.987 13.137 1.00 93.81 96 THR A O 1
ATOM 709 N N . THR A 1 97 ? -12.023 7.208 11.340 1.00 91.81 97 THR A N 1
ATOM 710 C CA . THR A 1 97 ? -13.483 7.093 11.498 1.00 91.81 97 THR A CA 1
ATOM 711 C C . THR A 1 97 ? -14.016 5.897 10.721 1.00 91.81 97 THR A C 1
ATOM 713 O O . THR A 1 97 ? -14.843 5.151 11.236 1.00 91.81 97 THR A O 1
ATOM 716 N N . GLN A 1 98 ? -13.531 5.702 9.493 1.00 92.12 98 GLN A N 1
ATOM 717 C CA . GLN A 1 98 ? -13.902 4.567 8.640 1.00 92.12 98 GLN A CA 1
ATOM 718 C C . GLN A 1 98 ? -12.971 3.356 8.794 1.00 92.12 98 GLN A C 1
ATOM 720 O O . GLN A 1 98 ? -13.193 2.347 8.137 1.00 92.12 98 GLN A O 1
ATOM 725 N N . CYS A 1 99 ? -11.942 3.448 9.642 1.00 93.56 99 CYS A N 1
ATOM 726 C CA . CYS A 1 99 ? -10.908 2.421 9.805 1.00 93.56 99 CYS A CA 1
ATOM 727 C C . CYS A 1 99 ? -10.240 2.028 8.480 1.00 93.56 99 CYS A C 1
ATOM 729 O O . CYS A 1 99 ? -9.993 0.857 8.202 1.00 93.56 99 CYS A O 1
ATOM 731 N N . ALA A 1 100 ? -9.984 3.019 7.629 1.00 95.81 100 ALA A N 1
ATOM 732 C CA . ALA A 1 100 ? -9.525 2.784 6.272 1.00 95.81 100 ALA A CA 1
ATOM 733 C C . ALA A 1 100 ? -8.311 3.642 5.934 1.00 95.81 100 ALA A C 1
ATOM 735 O O . ALA A 1 100 ? -8.113 4.740 6.466 1.00 95.81 100 ALA A O 1
ATOM 736 N N . THR A 1 101 ? -7.509 3.152 5.000 1.00 97.69 101 THR A N 1
ATOM 737 C CA . THR A 1 101 ? -6.381 3.884 4.435 1.00 97.69 101 THR A CA 1
ATOM 738 C C . THR A 1 101 ? -6.537 4.021 2.934 1.00 97.69 101 THR A C 1
ATOM 740 O O . THR A 1 101 ? -7.208 3.221 2.283 1.00 97.69 101 THR A O 1
ATOM 743 N N . PHE A 1 102 ? -5.891 5.038 2.379 1.00 98.56 102 PHE A N 1
ATOM 744 C CA . PHE A 1 102 ? -5.663 5.155 0.946 1.00 98.56 102 PHE A CA 1
ATOM 745 C C . PHE A 1 102 ? -4.199 5.496 0.719 1.00 98.56 102 PHE A C 1
ATOM 747 O O . PHE A 1 102 ? -3.728 6.505 1.243 1.00 98.56 102 PHE A O 1
ATOM 754 N N . THR A 1 103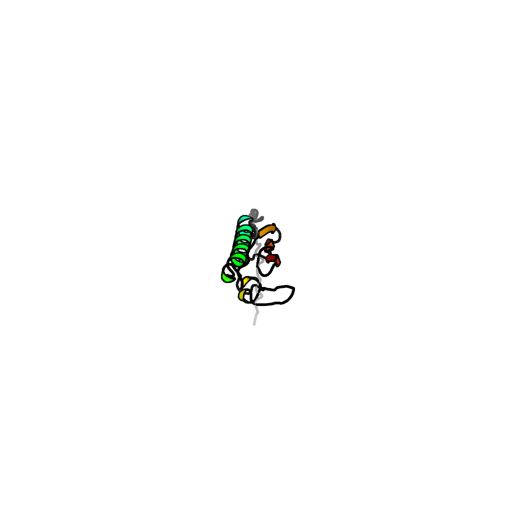 ? -3.494 4.688 -0.063 1.00 98.81 103 THR A N 1
ATOM 755 C CA . THR A 1 103 ? -2.084 4.898 -0.385 1.00 98.81 103 THR A CA 1
ATOM 756 C C . THR A 1 103 ? -1.900 5.011 -1.889 1.00 98.81 103 THR A C 1
ATOM 758 O O . THR A 1 103 ? -2.305 4.127 -2.639 1.00 98.81 103 THR A O 1
ATOM 761 N N . GLU A 1 104 ? -1.270 6.100 -2.317 1.00 98.81 104 GLU A N 1
ATOM 762 C CA . GLU A 1 104 ? -0.703 6.248 -3.652 1.00 98.81 104 GLU A CA 1
ATOM 763 C C . GLU A 1 104 ? 0.759 5.799 -3.632 1.00 98.81 104 GLU A C 1
ATOM 765 O O . GLU A 1 104 ? 1.530 6.238 -2.774 1.00 98.81 104 GLU A O 1
ATOM 770 N N . VAL A 1 105 ? 1.129 4.954 -4.590 1.00 98.75 105 VAL A N 1
ATOM 771 C CA . VAL A 1 105 ? 2.507 4.578 -4.914 1.00 98.75 105 VAL A CA 1
ATOM 772 C C . VAL A 1 105 ? 2.777 4.998 -6.353 1.00 98.75 105 VAL A C 1
ATOM 774 O O . VAL A 1 105 ? 2.046 4.609 -7.262 1.00 98.75 105 VAL A O 1
ATOM 777 N N . VAL A 1 106 ? 3.838 5.772 -6.564 1.00 98.81 106 VAL A N 1
ATOM 778 C CA . VAL A 1 106 ? 4.344 6.115 -7.896 1.00 98.81 106 VAL A CA 1
ATOM 779 C C . VAL A 1 106 ? 5.723 5.492 -8.054 1.00 98.81 106 VAL A C 1
ATOM 781 O O . VAL A 1 106 ? 6.621 5.752 -7.252 1.00 98.81 106 VAL A O 1
ATOM 784 N N . ALA A 1 107 ? 5.870 4.682 -9.095 1.00 98.50 107 ALA A N 1
ATOM 785 C CA . ALA A 1 107 ? 7.109 4.028 -9.492 1.00 98.50 107 ALA A CA 1
ATOM 786 C C . ALA A 1 107 ? 7.420 4.431 -10.940 1.00 98.50 107 ALA A C 1
ATOM 788 O O . ALA A 1 107 ? 7.293 3.640 -11.866 1.00 98.50 107 ALA A O 1
ATOM 789 N N . ALA A 1 108 ? 7.708 5.711 -11.156 1.00 98.50 108 ALA A N 1
ATOM 790 C CA . ALA A 1 108 ? 7.949 6.304 -12.468 1.00 98.50 108 ALA A CA 1
ATOM 791 C C . ALA A 1 108 ? 9.313 5.917 -13.067 1.00 98.50 108 ALA A C 1
ATOM 793 O O . ALA A 1 108 ? 9.458 5.925 -14.289 1.00 98.50 108 ALA A O 1
ATOM 794 N N . THR A 1 109 ? 10.305 5.612 -12.227 1.00 98.25 109 THR A N 1
ATOM 795 C CA . THR A 1 109 ? 11.660 5.212 -12.639 1.00 98.25 109 THR A CA 1
ATOM 796 C C . THR A 1 109 ? 11.854 3.697 -12.712 1.00 98.25 109 THR A C 1
ATOM 798 O O . THR A 1 109 ? 12.915 3.238 -13.142 1.00 98.25 109 THR A O 1
ATOM 801 N N . ASP A 1 110 ? 10.836 2.916 -12.345 1.00 98.25 110 ASP A N 1
ATOM 802 C CA . ASP A 1 110 ? 10.851 1.465 -12.493 1.00 98.25 110 ASP A CA 1
ATOM 803 C C . ASP A 1 110 ? 10.868 1.048 -13.980 1.00 98.25 110 ASP A C 1
ATOM 805 O O . ASP A 1 110 ? 10.232 1.715 -14.805 1.00 98.25 110 ASP A O 1
ATOM 809 N N . PRO A 1 111 ? 11.555 -0.052 -14.367 1.00 96.94 111 PRO A N 1
ATOM 810 C CA . PRO A 1 111 ? 11.512 -0.565 -15.738 1.00 96.94 111 PRO A CA 1
ATOM 811 C C . PRO A 1 111 ? 10.096 -0.796 -16.275 1.00 96.94 111 PRO A C 1
ATOM 813 O O . PRO A 1 111 ? 9.886 -0.714 -17.489 1.00 96.94 111 PRO A O 1
ATOM 816 N N . HIS A 1 112 ? 9.135 -1.077 -15.391 1.00 95.62 112 HIS A N 1
ATOM 817 C CA . HIS A 1 112 ? 7.717 -1.063 -15.709 1.00 95.62 112 HIS A CA 1
ATOM 818 C C . HIS A 1 112 ? 7.002 -0.003 -14.856 1.00 95.62 112 HIS A C 1
ATOM 820 O O . HIS A 1 112 ? 6.682 -0.270 -13.701 1.00 95.62 112 HIS A O 1
ATOM 826 N N . PRO A 1 113 ? 6.743 1.203 -15.393 1.00 97.25 113 PRO A N 1
ATOM 827 C CA . PRO A 1 113 ? 6.221 2.292 -14.580 1.00 97.25 113 PRO A CA 1
ATOM 828 C C . PRO A 1 113 ? 4.799 2.054 -14.066 1.00 97.25 113 PRO A C 1
ATOM 830 O O . PRO A 1 113 ? 3.927 1.626 -14.823 1.00 97.25 113 PRO A O 1
ATOM 833 N N . TYR A 1 114 ? 4.543 2.439 -12.813 1.00 97.81 114 TYR A N 1
ATOM 834 C CA . TYR A 1 114 ? 3.216 2.344 -12.197 1.00 97.81 114 TYR A CA 1
ATOM 835 C C . TYR A 1 114 ? 2.774 3.631 -11.488 1.00 97.81 114 TYR A C 1
ATOM 837 O O . TYR A 1 114 ? 3.580 4.368 -10.915 1.00 97.81 114 TYR A O 1
ATOM 845 N N . VAL A 1 115 ? 1.453 3.831 -11.458 1.00 98.25 115 VAL A N 1
ATOM 846 C CA . VAL A 1 115 ? 0.743 4.633 -10.452 1.00 98.25 115 VAL A CA 1
ATOM 847 C C . VAL A 1 115 ? -0.326 3.727 -9.853 1.00 98.25 115 VAL A C 1
ATOM 849 O O . VAL A 1 115 ? -1.217 3.274 -10.568 1.00 98.25 115 VAL A O 1
ATOM 852 N N . ILE A 1 116 ? -0.210 3.425 -8.562 1.00 98.38 116 ILE A N 1
ATOM 853 C CA . ILE A 1 116 ? -1.067 2.461 -7.867 1.00 98.38 116 ILE A CA 1
ATOM 854 C C . ILE A 1 116 ? -1.783 3.179 -6.735 1.00 98.38 116 ILE A C 1
ATOM 856 O O . ILE A 1 116 ? -1.151 3.826 -5.900 1.00 98.38 116 ILE A O 1
ATOM 860 N N . HIS A 1 117 ? -3.100 3.018 -6.691 1.00 98.50 117 HIS A N 1
ATOM 861 C CA . HIS A 1 117 ? -3.942 3.460 -5.591 1.00 98.50 117 HIS A CA 1
ATOM 862 C C . HIS A 1 117 ? -4.488 2.251 -4.857 1.00 98.50 117 HIS A C 1
ATOM 864 O O . HIS A 1 117 ? -5.116 1.381 -5.456 1.00 98.50 117 HIS A O 1
ATOM 870 N N . THR A 1 118 ? -4.272 2.209 -3.550 1.00 98.25 118 THR A N 1
ATOM 871 C CA . THR A 1 118 ? -4.684 1.076 -2.726 1.00 98.25 118 THR A CA 1
ATOM 872 C C . THR A 1 118 ? -5.488 1.565 -1.549 1.00 98.25 118 THR A C 1
ATOM 874 O O . THR A 1 118 ? -5.018 2.394 -0.771 1.00 98.25 118 THR A O 1
ATOM 877 N N . ARG A 1 119 ? -6.699 1.027 -1.416 1.00 97.62 119 ARG A N 1
ATOM 878 C CA . ARG A 1 119 ? -7.511 1.163 -0.214 1.00 97.62 119 ARG A CA 1
ATOM 879 C C . ARG A 1 119 ? -7.349 -0.092 0.629 1.00 97.62 119 ARG A C 1
ATOM 881 O O . ARG A 1 119 ? -7.504 -1.190 0.106 1.00 97.62 119 ARG A O 1
ATOM 888 N N . MET A 1 120 ? -7.072 0.081 1.915 1.00 96.12 120 MET A N 1
ATOM 889 C CA . MET A 1 120 ? -7.101 -1.009 2.889 1.00 96.12 120 MET A CA 1
ATOM 890 C C . MET A 1 120 ? -8.121 -0.673 3.968 1.00 96.12 120 MET A C 1
ATOM 892 O O . MET A 1 120 ? -8.226 0.482 4.380 1.00 96.12 120 MET A O 1
ATOM 896 N N . GLU A 1 121 ? -8.884 -1.669 4.394 1.00 93.94 121 GLU A N 1
ATOM 897 C CA . GLU A 1 121 ? -9.821 -1.566 5.510 1.00 93.94 121 GLU A CA 1
ATOM 898 C C . GLU A 1 121 ? -9.269 -2.423 6.640 1.00 93.94 121 GLU A C 1
ATOM 900 O O . GLU A 1 121 ? -9.037 -3.613 6.443 1.00 93.94 121 GLU A O 1
ATOM 905 N N . ALA A 1 122 ? -9.001 -1.798 7.782 1.00 90.12 122 ALA A N 1
ATOM 906 C CA . ALA A 1 122 ? -8.476 -2.480 8.952 1.00 90.12 122 ALA A CA 1
ATOM 907 C C . ALA A 1 122 ? -9.632 -3.057 9.770 1.00 90.12 122 ALA A C 1
ATOM 909 O O . ALA A 1 122 ? -10.672 -2.416 9.961 1.00 90.12 122 ALA A O 1
ATOM 910 N N . SER A 1 123 ? -9.436 -4.270 10.272 1.00 81.19 123 SER A N 1
ATOM 911 C CA . SER A 1 123 ? -10.378 -4.952 11.151 1.00 81.19 123 SER A CA 1
ATOM 912 C C . SER A 1 123 ? -9.753 -5.212 12.523 1.00 81.19 123 SER A C 1
ATOM 914 O O . SER A 1 123 ? -8.594 -4.890 12.778 1.00 81.19 123 SER A O 1
ATOM 916 N N . ALA A 1 124 ? -10.525 -5.790 13.447 1.00 72.62 124 ALA A N 1
ATOM 917 C CA . ALA A 1 124 ? -9.990 -6.163 14.756 1.00 72.62 124 ALA A CA 1
ATOM 918 C C . ALA A 1 124 ? -8.877 -7.228 14.670 1.00 72.62 124 ALA A C 1
ATOM 920 O O . ALA A 1 124 ? -8.016 -7.265 15.549 1.00 72.62 124 ALA A O 1
ATOM 921 N N . ASP A 1 125 ? -8.893 -8.041 13.609 1.00 65.38 125 ASP A N 1
ATOM 922 C CA . ASP A 1 125 ? -8.026 -9.206 13.408 1.00 65.38 125 ASP A CA 1
ATOM 923 C C . ASP A 1 125 ? -6.879 -8.933 12.409 1.00 65.38 125 ASP A C 1
ATOM 925 O O . ASP A 1 125 ? -6.140 -9.850 12.045 1.00 65.38 125 ASP A O 1
ATOM 929 N N . GLY A 1 126 ? -6.730 -7.677 11.970 1.00 55.19 126 GLY A N 1
ATOM 930 C CA . GLY A 1 126 ? -5.822 -7.237 10.903 1.00 55.19 126 GLY A CA 1
ATOM 931 C C . GLY A 1 126 ? -6.474 -6.164 10.052 1.00 55.19 126 GLY A C 1
ATOM 932 O O . GLY A 1 126 ? -7.558 -6.450 9.491 1.00 55.19 126 GLY A O 1
#

Secondary structure (DSSP, 8-state):
-----------------------------GGGSTT-HHHHHHHHHHHHHHHHHT-GGGS-PPTT---EETTEE--TTTSGGGS-----EEEEEEETTTTEEEEEEEESSSSS-EEEEEEEE--TT-

pLDDT: mean 83.52, std 19.81, range [38.75, 98.81]

Radius of gyration: 29.73 Å; chains: 1; bounding box: 80×47×68 Å

Foldseek 3Di:
DDDDDDDDDDDDDPDDPDPPPDPDDPPDPPLQPCLDPVNQVCQVVLVVVLQQVLPLVSRDDFVPDWDDDPPHTDDSCVDSSNDHAQWPDKDKDRDSPQQKMWMWTFRCVGPDTDTDIDMDHTDPRD